Protein AF-A0A2B7WW09-F1 (afdb_monomer_lite)

Organism: Polytolypa hystricis (strain UAMH7299) (NCBI:txid1447883)

pLDDT: mean 91.83, std 7.61, range [41.41, 98.0]

Secondary structure (DSSP, 8-state):
-PPPGGG-EEEEETTEEEETTEEEEEESS--TTSSEEETTTTEEEEEEEPPSSPPP-EEPPTT-SS-EEEEE-TTSEEEEEESEEEEEEE--TTPPPHHHHHHHHHHT--SSPPPPEEEEEEETTEEEEEEPPPSS--HHHHGGG----

Foldseek 3Di:
DDDKPLQQWWDQDLQWTHGPQKIKGKAQAADPQALDAQPPRRIGIHIDGADVVGGDTHTDDPPNVQWDFPDDPTRAWTWIHRSWIKIKGFDDPPDDDPVVVLVVVVVVVDPDDGWDWSDWDDDPRMIITTTRDDDDDDCVVCVVVDDPD

Radius of gyration: 16.55 Å; chains: 1; bounding box: 35×35×51 Å

Sequence (149 aa):
MADSLRKSFKQVDLNTWLIGDLILRHSNCHSDAATWNDDRDNSSYTLTDAPTPRPPATPLRPNDPHIALVYDASDSSAVWAIGAFCKLKLVVNGTTPEATTLKFVRNKQPNFKTPEILHQIEGDGRSYLFLRRVPGRTLMDAWPSLNEN

Structure (mmCIF, N/CA/C/O backbone):
data_AF-A0A2B7WW09-F1
#
_entry.id   AF-A0A2B7WW09-F1
#
loop_
_atom_site.group_PDB
_atom_site.id
_atom_site.type_symbol
_atom_site.label_atom_id
_atom_site.label_alt_id
_atom_site.label_comp_id
_atom_site.label_asym_id
_atom_site.label_entity_id
_atom_site.label_seq_id
_atom_site.pdbx_PDB_ins_code
_atom_site.Cartn_x
_atom_site.Cartn_y
_atom_site.Cartn_z
_atom_site.occupancy
_atom_site.B_iso_or_equiv
_atom_site.auth_seq_id
_atom_site.auth_comp_id
_atom_site.auth_asym_id
_atom_site.auth_atom_id
_atom_site.pdbx_PDB_model_num
ATOM 1 N N . MET A 1 1 ? -11.566 4.373 -20.366 1.00 41.41 1 MET A N 1
ATOM 2 C CA . MET A 1 1 ? -12.093 3.477 -19.315 1.00 41.41 1 MET A CA 1
ATOM 3 C C . MET A 1 1 ? -10.985 3.348 -18.285 1.00 41.41 1 MET A C 1
ATOM 5 O O . MET A 1 1 ? -9.892 2.966 -18.676 1.00 41.41 1 MET A O 1
ATOM 9 N N . ALA A 1 2 ? -11.187 3.810 -17.051 1.00 56.28 2 ALA A N 1
ATOM 10 C CA . ALA A 1 2 ? -10.123 3.777 -16.049 1.00 56.28 2 ALA A CA 1
ATOM 11 C C . ALA A 1 2 ? -9.828 2.315 -15.659 1.00 56.28 2 ALA A C 1
ATOM 13 O O . ALA A 1 2 ? -10.765 1.539 -15.476 1.00 56.28 2 ALA A O 1
ATOM 14 N N . ASP A 1 3 ? -8.553 1.928 -15.557 1.00 64.62 3 ASP A N 1
ATOM 15 C CA . ASP A 1 3 ? -8.164 0.561 -15.175 1.00 64.62 3 ASP A CA 1
ATOM 16 C C . ASP A 1 3 ? -8.760 0.206 -13.805 1.00 64.62 3 ASP A C 1
ATOM 18 O O . ASP A 1 3 ? -8.598 0.977 -12.868 1.00 64.62 3 ASP A O 1
ATOM 22 N N . SER A 1 4 ? -9.431 -0.939 -13.648 1.00 77.00 4 SER A N 1
ATOM 23 C CA . SER A 1 4 ? -9.989 -1.365 -12.345 1.00 77.00 4 SER A CA 1
ATOM 24 C C . SER A 1 4 ? -8.948 -1.258 -11.214 1.00 77.00 4 SER A C 1
ATOM 26 O O . SER A 1 4 ? -7.766 -1.523 -11.444 1.00 77.00 4 SER A O 1
ATOM 28 N N . LEU A 1 5 ? -9.365 -0.896 -9.991 1.00 79.19 5 LEU A N 1
ATOM 29 C CA . LEU A 1 5 ? -8.450 -0.700 -8.853 1.00 79.19 5 LEU A CA 1
ATOM 30 C C . LEU A 1 5 ? -7.604 -1.950 -8.553 1.00 79.19 5 LEU A C 1
ATOM 32 O O . LEU A 1 5 ? -6.436 -1.825 -8.174 1.00 79.19 5 LEU A O 1
ATOM 36 N N . ARG A 1 6 ? -8.136 -3.145 -8.836 1.00 81.69 6 ARG A N 1
ATOM 37 C CA . ARG A 1 6 ? -7.421 -4.432 -8.749 1.00 81.69 6 ARG A CA 1
ATOM 38 C C . ARG A 1 6 ? -6.262 -4.594 -9.743 1.00 81.69 6 ARG A C 1
ATOM 40 O O . ARG A 1 6 ? -5.454 -5.500 -9.603 1.00 81.69 6 ARG A O 1
ATOM 47 N N . LYS A 1 7 ? -6.190 -3.756 -10.779 1.00 83.62 7 LYS A N 1
ATOM 48 C CA . LYS A 1 7 ? -5.133 -3.756 -11.808 1.00 83.62 7 LYS A CA 1
ATOM 49 C C . LYS A 1 7 ? -4.194 -2.551 -11.673 1.00 83.62 7 LYS A C 1
ATOM 51 O O . LYS A 1 7 ? -3.492 -2.213 -12.623 1.00 83.62 7 LYS A O 1
ATOM 56 N N . SER A 1 8 ? -4.214 -1.875 -10.521 1.00 86.50 8 SER A N 1
ATOM 57 C CA . SER A 1 8 ? -3.448 -0.637 -10.318 1.00 86.50 8 SER A CA 1
ATOM 58 C C . SER A 1 8 ? -1.947 -0.871 -10.197 1.00 86.50 8 SER A C 1
ATOM 60 O O . SER A 1 8 ? -1.178 0.018 -10.543 1.00 86.50 8 SER A O 1
ATOM 62 N N . PHE A 1 9 ? -1.539 -2.052 -9.730 1.00 92.12 9 PHE A N 1
ATOM 63 C CA . PHE A 1 9 ? -0.143 -2.471 -9.729 1.00 92.12 9 PHE A CA 1
ATOM 64 C C . PHE A 1 9 ? 0.202 -3.100 -11.077 1.00 92.12 9 PHE A C 1
ATOM 66 O O . PHE A 1 9 ? -0.480 -4.017 -11.545 1.00 92.12 9 PHE A O 1
ATOM 73 N N . LYS A 1 10 ? 1.271 -2.607 -11.698 1.00 94.06 10 LYS A N 1
ATOM 74 C CA . LYS A 1 10 ? 1.824 -3.137 -12.948 1.00 94.06 10 LYS A CA 1
ATOM 75 C C . LYS A 1 10 ? 3.301 -3.459 -12.745 1.00 94.06 10 LYS A C 1
ATOM 77 O O . LYS A 1 10 ? 4.013 -2.697 -12.102 1.00 94.06 10 LYS A O 1
ATOM 82 N N . GLN A 1 11 ? 3.765 -4.580 -13.281 1.00 95.69 11 GLN A N 1
ATOM 83 C CA . GLN A 1 11 ? 5.154 -5.018 -13.174 1.00 95.69 11 GLN A CA 1
ATOM 84 C C . GLN A 1 11 ? 6.036 -4.257 -14.165 1.00 95.69 11 GLN A C 1
ATOM 86 O O . GLN A 1 11 ? 5.745 -4.275 -15.362 1.00 95.69 11 GLN A O 1
ATOM 91 N N . VAL A 1 12 ? 7.131 -3.663 -13.694 1.00 96.69 12 VAL A N 1
ATOM 92 C CA . VAL A 1 12 ? 8.194 -3.108 -14.550 1.00 96.69 12 VAL A CA 1
ATOM 93 C C . VAL A 1 12 ? 9.327 -4.129 -14.696 1.00 96.69 12 VAL A C 1
ATOM 95 O O . VAL A 1 12 ? 9.659 -4.536 -15.806 1.00 96.69 12 VAL A O 1
ATOM 98 N N . ASP A 1 13 ? 9.858 -4.613 -13.573 1.00 94.69 13 ASP A N 1
ATOM 99 C CA . ASP A 1 13 ? 10.849 -5.695 -13.480 1.00 94.69 13 ASP A CA 1
ATOM 100 C C . ASP A 1 13 ? 10.624 -6.495 -12.188 1.00 94.69 13 ASP A C 1
ATOM 102 O O . ASP A 1 13 ? 9.678 -6.204 -11.472 1.00 94.69 13 ASP A O 1
ATOM 106 N N . LEU A 1 14 ? 11.460 -7.491 -11.871 1.00 93.75 14 LEU A N 1
ATOM 107 C CA . LEU A 1 14 ? 11.271 -8.390 -10.717 1.00 93.75 14 LEU A CA 1
ATOM 108 C C . LEU A 1 14 ? 11.102 -7.699 -9.354 1.00 93.75 14 LEU A C 1
ATOM 110 O O . LEU A 1 14 ? 10.466 -8.283 -8.485 1.00 93.75 14 LEU A O 1
ATOM 114 N N . ASN A 1 15 ? 11.659 -6.504 -9.167 1.00 95.56 15 ASN A N 1
ATOM 115 C CA . ASN A 1 15 ? 11.635 -5.773 -7.899 1.00 95.56 15 ASN A CA 1
ATOM 116 C C . ASN A 1 15 ? 11.064 -4.358 -8.053 1.00 95.56 15 ASN A C 1
ATOM 118 O O . ASN A 1 15 ? 11.206 -3.537 -7.147 1.00 95.56 15 ASN A O 1
ATOM 122 N N . THR A 1 16 ? 10.451 -4.053 -9.197 1.00 96.88 16 THR A N 1
ATOM 123 C CA . THR A 1 16 ? 9.937 -2.721 -9.505 1.00 96.88 16 THR A CA 1
ATOM 124 C C . THR A 1 16 ? 8.521 -2.804 -10.051 1.00 96.88 16 THR A C 1
ATOM 126 O O . THR A 1 16 ? 8.245 -3.512 -11.026 1.00 96.88 16 THR A O 1
ATOM 129 N N . TRP A 1 17 ? 7.629 -2.003 -9.474 1.00 97.06 17 TRP A N 1
ATOM 130 C CA . TRP A 1 17 ? 6.230 -1.915 -9.873 1.00 97.06 17 TRP A CA 1
ATOM 131 C C . TRP A 1 17 ? 5.815 -0.463 -10.093 1.00 97.06 17 TRP A C 1
ATOM 133 O O . TRP A 1 17 ? 6.283 0.452 -9.419 1.00 97.06 17 TRP A O 1
ATOM 143 N N . LEU A 1 18 ? 4.908 -0.267 -11.041 1.00 95.50 18 LEU A N 1
ATOM 144 C CA . LEU A 1 18 ? 4.249 0.999 -11.329 1.00 95.50 18 LEU A CA 1
ATOM 145 C C . LEU A 1 18 ? 2.870 1.012 -10.656 1.00 95.50 18 LEU A C 1
ATOM 147 O O . LEU A 1 18 ? 2.097 0.063 -10.817 1.00 95.50 18 LEU A O 1
ATOM 151 N N . ILE A 1 19 ? 2.565 2.088 -9.930 1.00 93.25 19 ILE A N 1
ATOM 152 C CA . ILE A 1 19 ? 1.320 2.287 -9.179 1.00 93.25 19 ILE A CA 1
ATOM 153 C C . ILE A 1 19 ? 0.799 3.695 -9.476 1.00 93.25 19 ILE A C 1
ATOM 155 O O . ILE A 1 19 ? 1.250 4.670 -8.879 1.00 93.25 19 ILE A O 1
ATOM 159 N N . GLY A 1 20 ? -0.138 3.820 -10.417 1.00 88.94 20 GLY A N 1
ATOM 160 C CA . GLY A 1 20 ? -0.537 5.139 -10.923 1.00 88.94 20 GLY A CA 1
ATOM 161 C C . GLY A 1 20 ? 0.669 5.873 -11.519 1.00 88.94 20 GLY A C 1
ATOM 162 O O . GLY A 1 20 ? 1.279 5.373 -12.466 1.00 88.94 20 GLY A O 1
ATOM 163 N N . ASP A 1 21 ? 1.031 7.009 -10.922 1.00 91.25 21 ASP A N 1
ATOM 164 C CA . ASP A 1 21 ? 2.201 7.815 -11.296 1.00 91.25 21 ASP A CA 1
ATOM 165 C C . ASP A 1 21 ? 3.396 7.627 -10.352 1.00 91.25 21 ASP A C 1
ATOM 167 O O . ASP A 1 21 ? 4.316 8.439 -10.333 1.00 91.25 21 ASP A O 1
ATOM 171 N N . LEU A 1 22 ? 3.407 6.537 -9.582 1.00 95.06 22 LEU A N 1
ATOM 172 C CA . LEU A 1 22 ? 4.489 6.187 -8.669 1.00 95.06 22 LEU A CA 1
ATOM 173 C C . LEU A 1 22 ? 5.234 4.934 -9.129 1.00 95.06 22 LEU A C 1
ATOM 175 O O . LEU A 1 22 ? 4.652 4.008 -9.695 1.00 95.06 22 LEU A O 1
ATOM 179 N N . ILE A 1 23 ? 6.520 4.880 -8.804 1.00 97.19 23 ILE A N 1
ATOM 180 C CA . ILE A 1 23 ? 7.375 3.701 -8.892 1.00 97.19 23 ILE A CA 1
ATOM 181 C C . ILE A 1 23 ? 7.670 3.207 -7.481 1.00 97.19 23 ILE A C 1
ATOM 183 O O . ILE A 1 23 ? 8.203 3.942 -6.652 1.00 97.19 23 ILE A O 1
ATOM 187 N N . LEU A 1 24 ? 7.343 1.943 -7.234 1.00 97.56 24 LEU A N 1
ATOM 188 C CA . LEU A 1 24 ? 7.718 1.205 -6.038 1.00 97.56 24 LEU A CA 1
ATOM 189 C C . LEU A 1 24 ? 8.894 0.293 -6.375 1.00 97.56 24 LEU A C 1
ATOM 191 O O . LEU A 1 24 ? 8.790 -0.522 -7.291 1.00 97.56 24 LEU A O 1
ATOM 195 N N . ARG A 1 25 ? 9.987 0.407 -5.623 1.00 97.69 25 ARG A N 1
ATOM 196 C CA . ARG A 1 25 ? 11.156 -0.473 -5.719 1.00 97.69 25 ARG A CA 1
ATOM 197 C C . ARG A 1 25 ? 11.341 -1.243 -4.428 1.00 97.69 25 ARG A C 1
ATOM 199 O O . ARG A 1 25 ? 11.292 -0.640 -3.363 1.00 97.69 25 ARG A O 1
ATOM 206 N N . HIS A 1 26 ? 11.598 -2.534 -4.548 1.00 97.50 26 HIS A N 1
ATOM 207 C CA . HIS A 1 26 ? 11.944 -3.428 -3.454 1.00 97.50 26 HIS A CA 1
ATOM 208 C C . HIS A 1 26 ? 13.448 -3.729 -3.455 1.00 97.50 26 HIS A C 1
ATOM 210 O O . HIS A 1 26 ? 14.073 -3.852 -4.511 1.00 97.50 26 HIS A O 1
ATOM 216 N N . SER A 1 27 ? 14.025 -3.870 -2.267 1.00 97.12 27 SER A N 1
ATOM 217 C CA . SER A 1 27 ? 15.388 -4.350 -2.056 1.00 97.12 27 SER A CA 1
ATOM 218 C C . SER A 1 27 ? 15.420 -5.346 -0.902 1.00 97.12 27 SER A C 1
ATOM 220 O O . SER A 1 27 ? 14.815 -5.110 0.137 1.00 97.12 27 SER A O 1
ATOM 222 N N . ASN A 1 28 ? 16.206 -6.416 -1.036 1.00 95.50 28 ASN A N 1
ATOM 223 C CA . ASN A 1 28 ? 16.358 -7.475 -0.024 1.00 95.50 28 ASN A CA 1
ATOM 224 C C . ASN A 1 28 ? 17.198 -7.057 1.200 1.00 95.50 28 ASN A C 1
ATOM 226 O O . ASN A 1 28 ? 17.706 -7.908 1.928 1.00 95.50 28 ASN A O 1
ATOM 230 N N . CYS A 1 29 ? 17.433 -5.763 1.388 1.00 95.19 29 CYS A N 1
ATOM 231 C CA . CYS A 1 29 ? 18.194 -5.241 2.507 1.00 95.19 29 CYS A CA 1
ATOM 232 C C . CYS A 1 29 ? 17.561 -3.968 3.046 1.00 95.19 29 CYS A C 1
ATOM 234 O O . CYS A 1 29 ? 16.979 -3.178 2.296 1.00 95.19 29 CYS A O 1
ATOM 236 N N . HIS A 1 30 ? 17.744 -3.766 4.346 1.00 96.31 30 HIS A N 1
ATOM 237 C CA . HIS A 1 30 ? 17.377 -2.545 5.036 1.00 96.31 30 HIS A CA 1
ATOM 238 C C . HIS A 1 30 ? 18.089 -1.354 4.402 1.00 96.31 30 HIS A C 1
ATOM 240 O O . HIS A 1 30 ? 19.271 -1.425 4.048 1.00 96.31 30 HIS A O 1
ATOM 246 N N . SER A 1 31 ? 17.372 -0.244 4.290 1.00 96.50 31 SER A N 1
ATOM 247 C CA . SER A 1 31 ? 17.926 1.012 3.816 1.00 96.50 31 SER A CA 1
ATOM 248 C C . SER A 1 31 ? 17.339 2.180 4.594 1.00 96.50 31 SER A C 1
ATOM 250 O O . SER A 1 31 ? 16.124 2.360 4.661 1.00 96.50 31 SER A O 1
ATOM 252 N N . ASP A 1 32 ? 18.214 3.032 5.122 1.00 94.81 32 ASP A N 1
ATOM 253 C CA . ASP A 1 32 ? 17.805 4.275 5.787 1.00 94.81 32 ASP A CA 1
ATOM 254 C C . ASP A 1 32 ? 17.251 5.311 4.795 1.00 94.81 32 ASP A C 1
ATOM 256 O O . ASP A 1 32 ? 16.567 6.250 5.189 1.00 94.81 32 ASP A O 1
ATOM 260 N N . ALA A 1 33 ? 17.529 5.132 3.500 1.00 94.94 33 ALA A N 1
ATOM 261 C CA . ALA A 1 33 ? 17.007 5.971 2.426 1.00 94.94 33 ALA A CA 1
ATOM 262 C C . ALA A 1 33 ? 15.664 5.467 1.864 1.00 94.94 33 ALA A C 1
ATOM 264 O O . ALA A 1 33 ? 15.093 6.110 0.980 1.00 94.94 33 ALA A O 1
ATOM 265 N N . ALA A 1 34 ? 15.169 4.316 2.328 1.00 96.81 34 ALA A N 1
ATOM 266 C CA . ALA A 1 34 ? 13.892 3.779 1.883 1.00 96.81 34 ALA A CA 1
ATOM 267 C C . ALA A 1 34 ? 12.709 4.567 2.454 1.00 96.81 34 ALA A C 1
ATOM 269 O O . ALA A 1 34 ? 12.788 5.190 3.512 1.00 96.81 34 ALA A O 1
ATOM 270 N N . THR A 1 35 ? 11.573 4.504 1.761 1.00 96.44 35 THR A N 1
ATOM 271 C CA . THR A 1 35 ? 10.321 5.089 2.258 1.00 96.44 35 THR A CA 1
ATOM 272 C C . THR A 1 35 ? 9.796 4.296 3.455 1.00 96.44 35 THR A C 1
ATOM 274 O O . THR A 1 35 ? 9.254 4.879 4.392 1.00 96.44 35 THR A O 1
ATOM 277 N N . TRP A 1 36 ? 9.970 2.972 3.446 1.00 97.00 36 TRP A N 1
ATOM 278 C CA . TRP A 1 36 ? 9.822 2.126 4.628 1.00 97.00 36 TRP A CA 1
ATOM 279 C C . TRP A 1 36 ? 10.684 0.867 4.530 1.00 97.00 36 TRP A C 1
ATOM 281 O O . TRP A 1 36 ? 11.062 0.433 3.443 1.00 97.00 36 TRP A O 1
ATOM 291 N N . ASN A 1 37 ? 10.951 0.269 5.688 1.00 95.81 37 ASN A N 1
ATOM 292 C CA . ASN A 1 37 ? 11.561 -1.050 5.818 1.00 95.81 37 ASN A CA 1
ATOM 293 C C . ASN A 1 37 ? 10.494 -2.039 6.311 1.00 95.81 37 ASN A C 1
ATOM 295 O O . ASN A 1 37 ? 9.606 -1.651 7.079 1.00 95.81 37 ASN A O 1
ATOM 299 N N . ASP A 1 38 ? 10.536 -3.282 5.834 1.00 92.38 38 ASP A N 1
ATOM 300 C CA . ASP A 1 38 ? 9.688 -4.358 6.344 1.00 92.38 38 ASP A CA 1
ATOM 301 C C . ASP A 1 38 ? 10.415 -5.084 7.478 1.00 92.38 38 ASP A C 1
ATOM 303 O O . ASP A 1 38 ? 11.397 -5.800 7.279 1.00 92.38 38 ASP A O 1
ATOM 307 N N . ASP A 1 39 ? 9.898 -4.911 8.693 1.00 86.06 39 ASP A N 1
ATOM 308 C CA . ASP A 1 39 ? 10.461 -5.498 9.909 1.00 86.06 39 ASP A CA 1
ATOM 309 C C . ASP A 1 39 ? 10.428 -7.045 9.905 1.00 86.06 39 ASP A C 1
ATOM 311 O O . ASP A 1 39 ? 11.037 -7.675 10.770 1.00 86.06 39 ASP A O 1
ATOM 315 N N . ARG A 1 40 ? 9.689 -7.686 8.985 1.00 86.62 40 ARG A N 1
ATOM 316 C CA . ARG A 1 40 ? 9.551 -9.154 8.928 1.00 86.62 40 ARG A CA 1
ATOM 317 C C . ARG A 1 40 ? 10.735 -9.852 8.281 1.00 86.62 40 ARG A C 1
ATOM 319 O O . ARG A 1 40 ? 11.110 -10.931 8.733 1.00 86.62 40 ARG A O 1
ATOM 326 N N . ASP A 1 41 ? 11.265 -9.277 7.212 1.00 88.94 41 ASP A N 1
ATOM 327 C CA . ASP A 1 41 ? 12.322 -9.871 6.390 1.00 88.94 41 ASP A CA 1
ATOM 328 C C . ASP A 1 41 ? 13.525 -8.937 6.198 1.00 88.94 41 ASP A C 1
ATOM 330 O O . ASP A 1 41 ? 14.481 -9.301 5.514 1.00 88.94 41 ASP A O 1
ATOM 334 N N . ASN A 1 42 ? 13.509 -7.766 6.848 1.00 91.31 42 ASN A N 1
ATOM 335 C CA . ASN A 1 42 ? 14.551 -6.747 6.765 1.00 91.31 42 ASN A CA 1
ATOM 336 C C . ASN A 1 42 ? 14.772 -6.244 5.326 1.00 91.31 42 ASN A C 1
ATOM 338 O O . ASN A 1 42 ? 15.867 -5.792 4.984 1.00 91.31 42 ASN A O 1
ATOM 342 N N . SER A 1 43 ? 13.746 -6.351 4.476 1.00 95.69 43 SER A N 1
ATOM 343 C CA . SER A 1 43 ? 13.706 -5.741 3.152 1.00 95.69 43 SER A CA 1
ATOM 344 C C . SER A 1 43 ? 13.331 -4.263 3.238 1.00 95.69 43 SER A C 1
ATOM 346 O O . SER A 1 43 ? 12.875 -3.757 4.268 1.00 95.69 43 SER A O 1
ATOM 348 N N . SER A 1 44 ? 13.524 -3.544 2.138 1.00 97.31 44 SER A N 1
ATOM 349 C CA . SER A 1 44 ? 13.189 -2.131 2.046 1.00 97.31 44 SER A CA 1
ATOM 350 C C . SER A 1 44 ? 12.419 -1.798 0.781 1.00 97.31 44 SER A C 1
ATOM 352 O O . SER A 1 44 ? 12.548 -2.454 -0.255 1.00 97.31 44 SER A O 1
ATOM 354 N N . TYR A 1 45 ? 11.593 -0.761 0.892 1.00 97.94 45 TYR A N 1
ATOM 355 C CA . TYR A 1 45 ? 10.719 -0.291 -0.166 1.00 97.94 45 TYR A CA 1
ATOM 356 C C . TYR A 1 45 ? 10.884 1.214 -0.353 1.00 97.94 45 TYR A C 1
ATOM 358 O O . TYR A 1 45 ? 10.700 2.007 0.576 1.00 97.94 45 TYR A O 1
ATOM 366 N N . THR A 1 46 ? 11.185 1.615 -1.582 1.00 98.00 46 THR A N 1
ATOM 367 C CA . THR A 1 46 ? 11.354 3.018 -1.962 1.00 98.00 46 THR A CA 1
ATOM 368 C C . THR A 1 46 ? 10.277 3.409 -2.954 1.00 98.00 46 THR A C 1
ATOM 370 O O . THR A 1 46 ? 10.104 2.761 -3.987 1.00 98.00 46 THR A O 1
ATOM 373 N N . LEU A 1 47 ? 9.572 4.489 -2.637 1.00 97.31 47 LEU A N 1
ATOM 374 C CA . LEU A 1 47 ? 8.521 5.068 -3.451 1.00 97.31 47 LEU A CA 1
ATOM 375 C C . LEU A 1 47 ? 9.016 6.383 -4.059 1.00 97.31 47 LEU A C 1
ATOM 377 O O . LEU A 1 47 ? 9.458 7.276 -3.337 1.00 97.31 47 LEU A O 1
ATOM 381 N N . THR A 1 48 ? 8.941 6.503 -5.381 1.00 96.69 48 THR A N 1
ATOM 382 C CA . THR A 1 48 ? 9.300 7.726 -6.114 1.00 96.69 48 THR A CA 1
ATOM 383 C C . THR A 1 48 ? 8.252 8.045 -7.166 1.00 96.69 48 THR A C 1
ATOM 385 O O . THR A 1 48 ? 7.501 7.161 -7.575 1.00 96.69 48 THR A O 1
ATOM 388 N N . ASP A 1 49 ? 8.251 9.270 -7.681 1.00 95.50 49 ASP A N 1
ATOM 389 C CA . ASP A 1 49 ? 7.477 9.593 -8.878 1.00 95.50 49 ASP A CA 1
ATOM 390 C C . ASP A 1 49 ? 7.963 8.767 -10.077 1.00 95.50 49 ASP A C 1
ATOM 392 O O . ASP A 1 49 ? 9.151 8.439 -10.211 1.00 95.50 49 ASP A O 1
ATOM 396 N N . ALA A 1 50 ? 7.031 8.400 -10.952 1.00 94.62 50 ALA A N 1
ATOM 397 C CA . ALA A 1 50 ? 7.343 7.719 -12.193 1.00 94.62 50 ALA A CA 1
ATOM 398 C C . ALA A 1 50 ? 8.026 8.684 -13.177 1.00 94.62 50 ALA A C 1
ATOM 400 O O . ALA A 1 50 ? 7.606 9.835 -13.320 1.00 94.62 50 ALA A O 1
ATOM 401 N 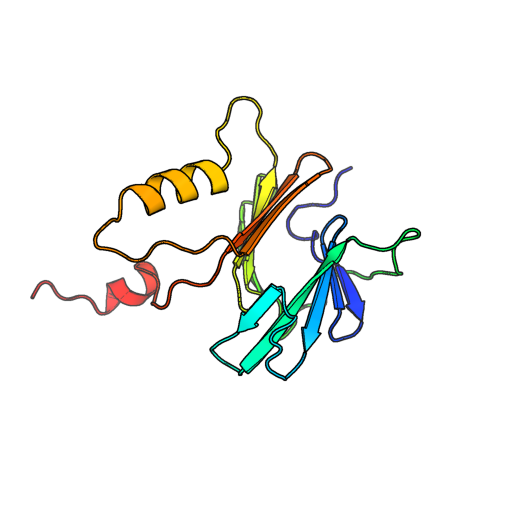N . PRO A 1 51 ? 9.067 8.233 -13.900 1.00 94.81 51 PRO A N 1
ATOM 402 C CA . PRO A 1 51 ? 9.704 9.066 -14.908 1.00 94.81 51 PRO A CA 1
ATOM 403 C C . PRO A 1 51 ? 8.748 9.341 -16.077 1.00 94.81 51 PRO A C 1
ATOM 405 O O . PRO A 1 51 ? 7.813 8.580 -16.338 1.00 94.81 51 PRO A O 1
ATOM 408 N N . THR A 1 52 ? 9.020 10.419 -16.814 1.00 92.19 52 THR A N 1
ATOM 409 C CA . THR A 1 52 ? 8.349 10.734 -18.082 1.00 92.19 52 THR A CA 1
ATOM 410 C C . THR A 1 52 ? 9.361 10.580 -19.226 1.00 92.19 52 THR A C 1
ATOM 412 O O . THR A 1 52 ? 10.345 11.319 -19.239 1.00 92.19 52 THR A O 1
ATOM 415 N N . PRO A 1 53 ? 9.160 9.655 -20.187 1.00 93.31 53 PRO A N 1
ATOM 416 C CA . PRO A 1 53 ? 8.016 8.750 -20.331 1.00 93.31 53 PRO A CA 1
ATOM 417 C C . PRO A 1 53 ? 8.003 7.618 -19.290 1.00 93.31 53 PRO A C 1
ATOM 419 O O . PRO A 1 53 ? 9.051 7.195 -18.800 1.00 93.31 53 PRO A 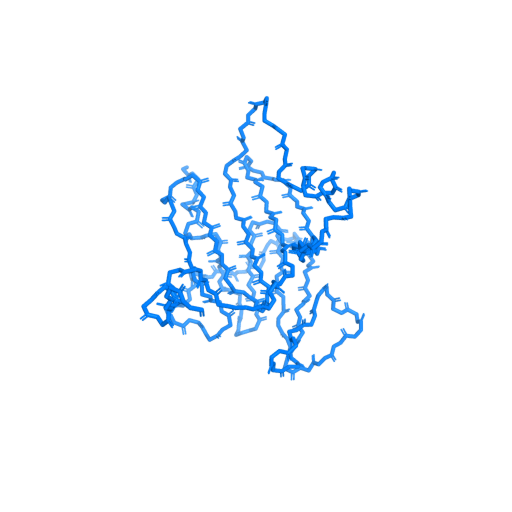O 1
ATOM 422 N N . ARG A 1 54 ? 6.800 7.107 -18.989 1.00 92.88 54 ARG A N 1
ATOM 423 C CA . ARG A 1 54 ? 6.615 5.985 -18.054 1.00 92.88 54 ARG A CA 1
ATOM 424 C C . ARG A 1 54 ? 7.333 4.730 -18.567 1.00 92.88 54 ARG A C 1
ATOM 426 O O . ARG A 1 54 ? 7.319 4.486 -19.778 1.00 92.88 54 ARG A O 1
ATOM 433 N N . PRO A 1 55 ? 7.930 3.919 -17.675 1.00 94.81 55 PRO A N 1
ATOM 434 C CA . PRO A 1 55 ? 8.603 2.701 -18.093 1.00 94.81 55 PRO A CA 1
ATOM 435 C C . PRO A 1 55 ? 7.590 1.695 -18.662 1.00 94.81 55 PRO A C 1
ATOM 437 O O . PRO A 1 55 ? 6.422 1.700 -18.253 1.00 94.81 55 PRO A O 1
ATOM 440 N N . PRO A 1 56 ? 8.015 0.808 -19.578 1.00 94.62 56 PRO A N 1
ATOM 441 C CA . PRO A 1 56 ? 7.189 -0.308 -20.013 1.00 94.62 56 PRO A CA 1
ATOM 442 C C . PRO A 1 56 ? 6.742 -1.126 -18.801 1.00 94.62 56 PRO A C 1
ATOM 444 O O . PRO A 1 56 ? 7.567 -1.525 -17.981 1.00 94.62 56 PRO A O 1
ATOM 447 N N . ALA A 1 57 ? 5.439 -1.365 -18.689 1.00 94.88 57 ALA A N 1
ATOM 448 C CA . ALA A 1 57 ? 4.874 -2.128 -17.590 1.00 94.88 57 ALA A CA 1
ATOM 449 C C . ALA A 1 57 ? 3.889 -3.173 -18.114 1.00 94.88 57 ALA A C 1
ATOM 451 O O . ALA A 1 57 ? 3.120 -2.928 -19.045 1.00 94.88 57 ALA A O 1
ATOM 452 N N . THR A 1 58 ? 3.910 -4.343 -17.492 1.00 94.50 58 THR A N 1
ATOM 453 C CA . THR A 1 58 ? 3.023 -5.471 -17.787 1.00 94.50 58 THR A CA 1
ATOM 454 C C . THR A 1 58 ? 2.064 -5.695 -16.618 1.00 94.50 58 THR A C 1
ATOM 456 O O . THR A 1 58 ? 2.289 -5.163 -15.530 1.00 94.50 58 THR A O 1
ATOM 459 N N . PRO A 1 59 ? 0.952 -6.426 -16.797 1.00 93.25 59 PRO A N 1
ATOM 460 C CA . PRO A 1 59 ? 0.092 -6.786 -15.673 1.00 93.25 59 PRO A CA 1
ATOM 461 C C . PRO A 1 59 ? 0.883 -7.470 -14.549 1.00 93.25 59 PRO A C 1
ATOM 463 O O . PRO A 1 59 ? 1.804 -8.239 -14.828 1.00 93.25 59 PRO A O 1
ATOM 466 N N . LEU A 1 60 ? 0.519 -7.194 -13.291 1.00 92.06 60 LEU A N 1
ATOM 467 C CA . LEU A 1 60 ? 1.117 -7.860 -12.133 1.00 92.06 60 LEU A CA 1
ATOM 468 C C . LEU A 1 60 ? 1.020 -9.383 -12.293 1.00 92.06 60 LEU A C 1
ATOM 470 O O . LEU A 1 60 ? -0.020 -9.912 -12.703 1.00 92.06 60 LEU A O 1
ATOM 474 N N . ARG A 1 61 ? 2.110 -10.085 -11.980 1.00 87.19 61 ARG A N 1
ATOM 475 C CA . ARG A 1 61 ? 2.144 -11.544 -12.067 1.00 87.19 61 ARG A CA 1
ATOM 476 C C . ARG A 1 61 ? 1.193 -12.153 -11.032 1.00 87.19 61 ARG A C 1
ATOM 478 O O . ARG A 1 61 ? 1.142 -11.672 -9.900 1.00 87.19 61 ARG A O 1
ATOM 485 N N . PRO A 1 62 ? 0.460 -13.225 -11.375 1.00 82.19 62 PRO A N 1
ATOM 486 C CA . PRO A 1 62 ? -0.235 -14.013 -10.367 1.00 82.19 62 PRO A CA 1
ATOM 487 C C . PRO A 1 62 ? 0.768 -14.521 -9.321 1.00 82.19 62 PRO A C 1
ATOM 489 O O . PRO A 1 62 ? 1.818 -15.039 -9.698 1.00 82.19 62 PRO A O 1
ATOM 492 N N . ASN A 1 63 ? 0.432 -14.401 -8.034 1.00 85.75 63 ASN A N 1
ATOM 493 C CA . ASN A 1 63 ? 1.256 -14.850 -6.901 1.00 85.75 63 ASN A CA 1
ATOM 494 C C . ASN A 1 63 ? 2.636 -14.170 -6.795 1.00 85.75 63 ASN A C 1
ATOM 496 O O . ASN A 1 63 ? 3.638 -14.839 -6.544 1.00 85.75 63 ASN A O 1
ATOM 500 N N . ASP A 1 64 ? 2.696 -12.850 -6.986 1.00 91.00 64 ASP A N 1
ATOM 501 C CA . ASP A 1 64 ? 3.894 -12.072 -6.652 1.00 91.00 64 ASP A CA 1
ATOM 502 C C . ASP A 1 64 ? 4.258 -12.266 -5.157 1.00 91.00 64 ASP A C 1
ATOM 504 O O . ASP A 1 64 ? 3.374 -12.169 -4.300 1.00 91.00 64 ASP A O 1
ATOM 508 N N . PRO A 1 65 ? 5.523 -12.584 -4.819 1.00 91.25 65 PRO A N 1
ATOM 509 C CA . PRO A 1 65 ? 5.919 -12.869 -3.439 1.00 91.25 65 PRO A CA 1
ATOM 510 C C . PRO A 1 65 ? 5.923 -11.628 -2.534 1.00 91.25 65 PRO A C 1
ATOM 512 O O . PRO A 1 65 ? 5.842 -11.773 -1.315 1.00 91.25 65 PRO A O 1
ATOM 515 N N . HIS A 1 66 ? 6.008 -10.427 -3.109 1.00 93.00 66 HIS A N 1
ATOM 516 C CA . HIS A 1 66 ? 6.086 -9.163 -2.377 1.00 93.00 66 HIS A CA 1
ATOM 517 C C . HIS A 1 66 ? 4.757 -8.408 -2.381 1.00 93.00 66 HIS A C 1
ATOM 519 O O . HIS A 1 66 ? 4.521 -7.578 -1.504 1.00 93.00 66 HIS A O 1
ATOM 525 N N . ILE A 1 67 ? 3.882 -8.689 -3.352 1.00 94.25 67 ILE A N 1
ATOM 526 C CA . ILE A 1 67 ? 2.632 -7.956 -3.557 1.00 94.25 67 ILE A CA 1
ATOM 527 C C . ILE A 1 67 ? 1.424 -8.885 -3.477 1.00 94.25 67 ILE A C 1
ATOM 529 O O . ILE A 1 67 ? 1.188 -9.711 -4.355 1.00 94.25 67 ILE A O 1
ATOM 533 N N . ALA A 1 68 ? 0.583 -8.673 -2.465 1.00 93.25 68 ALA A N 1
ATOM 534 C CA . ALA A 1 68 ? -0.655 -9.427 -2.288 1.00 93.25 68 ALA A CA 1
ATOM 535 C C . ALA A 1 68 ? -1.878 -8.508 -2.198 1.00 93.25 68 ALA A C 1
ATOM 537 O O . ALA A 1 68 ? -1.906 -7.573 -1.399 1.00 93.25 68 ALA A O 1
ATOM 538 N N . LEU A 1 69 ? -2.926 -8.796 -2.973 1.00 92.75 69 LEU A N 1
ATOM 539 C CA . LEU A 1 69 ? -4.235 -8.158 -2.816 1.00 92.75 69 LEU A CA 1
ATOM 540 C C . LEU A 1 69 ? -4.940 -8.776 -1.599 1.00 92.75 69 LEU A C 1
ATOM 542 O O . LEU A 1 69 ? -5.319 -9.943 -1.635 1.00 92.75 69 LEU A O 1
ATOM 546 N N . VAL A 1 70 ? -5.097 -8.010 -0.517 1.00 91.88 70 VAL A N 1
ATOM 547 C CA . VAL A 1 70 ? -5.671 -8.499 0.755 1.00 91.88 70 VAL A CA 1
ATOM 548 C C . VAL A 1 70 ? -7.128 -8.092 0.959 1.00 91.88 70 VAL A C 1
ATOM 550 O O . VAL A 1 70 ? -7.811 -8.645 1.817 1.00 91.88 70 VAL A O 1
ATOM 553 N N . TYR A 1 71 ? -7.610 -7.118 0.190 1.00 91.00 71 TYR A N 1
ATOM 554 C CA . TYR A 1 71 ? -9.011 -6.718 0.175 1.00 91.00 71 TYR A CA 1
ATOM 555 C C . TYR A 1 71 ? -9.371 -6.117 -1.181 1.00 91.00 71 TYR A C 1
ATOM 557 O O . TYR A 1 71 ? -8.637 -5.271 -1.695 1.00 91.00 71 TYR A O 1
ATOM 565 N N . ASP A 1 72 ? -10.516 -6.517 -1.723 1.00 89.94 72 ASP A N 1
ATOM 566 C CA . ASP A 1 72 ? -11.042 -6.033 -2.997 1.00 89.94 72 ASP A CA 1
ATOM 567 C C . ASP A 1 72 ? -12.539 -5.727 -2.856 1.00 89.94 72 ASP A C 1
ATOM 569 O O . ASP A 1 72 ? -13.348 -6.620 -2.605 1.00 89.94 72 ASP A O 1
ATOM 573 N N . ALA A 1 73 ? -12.901 -4.454 -3.009 1.00 86.56 73 ALA A N 1
ATOM 574 C CA . ALA A 1 73 ? -14.278 -3.981 -3.118 1.00 86.56 73 ALA A CA 1
ATOM 575 C C . ALA A 1 73 ? -14.576 -3.516 -4.556 1.00 86.56 73 ALA A C 1
ATOM 577 O O . ALA A 1 73 ? -15.168 -2.449 -4.774 1.00 86.56 73 ALA A O 1
ATOM 578 N N . SER A 1 74 ? -14.123 -4.325 -5.521 1.00 75.50 74 SER A N 1
ATOM 579 C CA . SER A 1 74 ? -14.229 -4.184 -6.973 1.00 75.50 74 SER A CA 1
ATOM 580 C C . SER A 1 74 ? -13.722 -2.833 -7.473 1.00 75.50 74 SER A C 1
ATOM 582 O O . SER A 1 74 ? -12.539 -2.657 -7.772 1.00 75.50 74 SER A O 1
ATOM 584 N N . ASP A 1 75 ? -14.621 -1.856 -7.550 1.00 78.38 75 ASP A N 1
ATOM 585 C CA . ASP A 1 75 ? -14.360 -0.582 -8.214 1.00 78.38 75 ASP A CA 1
ATOM 586 C C . ASP A 1 75 ? -14.237 0.584 -7.230 1.00 78.38 75 ASP A C 1
ATOM 588 O O . ASP A 1 75 ? -13.898 1.690 -7.636 1.00 78.38 75 ASP A O 1
ATOM 592 N N . SER A 1 76 ? -14.481 0.353 -5.936 1.00 84.12 76 SER A N 1
ATOM 593 C CA . SER A 1 76 ? -14.503 1.420 -4.924 1.00 84.12 76 SER A CA 1
ATOM 594 C C . SER A 1 76 ? -13.219 1.510 -4.098 1.00 84.12 76 SER A C 1
ATOM 596 O O . SER A 1 76 ? -12.742 2.609 -3.805 1.00 84.12 76 SER A O 1
ATOM 598 N N . SER A 1 77 ? -12.648 0.359 -3.729 1.00 90.44 77 SER A N 1
ATOM 599 C CA . SER A 1 77 ? -11.458 0.272 -2.890 1.00 90.44 77 SER A CA 1
ATOM 600 C C . SER A 1 77 ? -10.709 -1.032 -3.138 1.00 90.44 77 SER A C 1
ATOM 602 O O . SER A 1 77 ? -11.321 -2.085 -3.278 1.00 90.44 77 SER A O 1
ATOM 604 N N . ALA A 1 78 ? -9.383 -0.974 -3.084 1.00 93.81 78 ALA A N 1
ATOM 605 C CA . ALA A 1 78 ? -8.517 -2.147 -3.025 1.00 93.81 78 ALA A CA 1
ATOM 606 C C . ALA A 1 78 ? -7.434 -1.924 -1.964 1.00 93.81 78 ALA A C 1
ATOM 608 O O . ALA A 1 78 ? -6.986 -0.794 -1.765 1.00 93.81 78 ALA A O 1
ATOM 609 N N . VAL A 1 79 ? -7.017 -2.979 -1.269 1.00 94.69 79 VAL A N 1
ATOM 610 C CA . VAL A 1 79 ? -5.905 -2.920 -0.312 1.00 94.69 79 VAL A CA 1
ATOM 611 C C . VAL A 1 79 ? -4.877 -3.972 -0.672 1.00 94.69 79 VAL A C 1
ATOM 613 O O . VAL A 1 79 ? -5.194 -5.156 -0.764 1.00 94.69 79 VAL A O 1
ATOM 616 N N . TRP A 1 80 ? -3.638 -3.524 -0.827 1.00 95.12 80 TRP A N 1
ATOM 617 C CA . TRP A 1 80 ? -2.490 -4.360 -1.141 1.00 95.12 80 TRP A CA 1
ATOM 618 C C . TRP A 1 80 ? -1.542 -4.420 0.050 1.00 95.12 80 TRP A C 1
ATOM 620 O O . TRP A 1 80 ? -1.330 -3.412 0.725 1.00 95.12 80 TRP A O 1
ATOM 630 N N . ALA A 1 81 ? -0.968 -5.590 0.298 1.00 94.50 81 ALA A N 1
ATOM 631 C CA . ALA A 1 81 ? 0.161 -5.785 1.192 1.00 94.50 81 ALA A CA 1
ATOM 632 C C . ALA A 1 81 ? 1.463 -5.775 0.376 1.00 94.50 81 ALA A C 1
ATOM 634 O O . ALA A 1 81 ? 1.559 -6.505 -0.608 1.00 94.50 81 ALA A O 1
ATOM 635 N N . ILE A 1 82 ? 2.413 -4.935 0.794 1.00 95.44 82 ILE A N 1
ATOM 636 C CA . ILE A 1 82 ? 3.713 -4.646 0.156 1.00 95.44 82 ILE A CA 1
ATOM 637 C C . ILE A 1 82 ? 4.789 -4.359 1.223 1.00 95.44 82 ILE A C 1
ATOM 639 O O . ILE A 1 82 ? 5.368 -3.273 1.279 1.00 95.44 82 ILE A O 1
ATOM 643 N N . GLY A 1 83 ? 4.896 -5.243 2.219 1.00 92.94 83 GLY A N 1
ATOM 644 C CA . GLY A 1 83 ? 5.558 -4.988 3.514 1.00 92.94 83 GLY A CA 1
ATOM 645 C C . GLY A 1 83 ? 4.869 -3.924 4.394 1.00 92.94 83 GLY A C 1
ATOM 646 O O . GLY A 1 83 ? 4.837 -4.007 5.619 1.00 92.94 83 GLY A O 1
ATOM 647 N N . ALA A 1 84 ? 4.178 -2.978 3.764 1.00 95.50 84 ALA A N 1
ATOM 648 C CA . ALA A 1 84 ? 3.198 -2.055 4.318 1.00 95.50 84 ALA A CA 1
ATOM 649 C C . ALA A 1 84 ? 1.801 -2.345 3.731 1.00 95.50 84 ALA A C 1
ATOM 651 O O . ALA A 1 84 ? 1.623 -3.276 2.945 1.00 95.50 84 ALA A O 1
ATOM 652 N N . PHE A 1 85 ? 0.794 -1.548 4.089 1.00 96.31 85 PHE A N 1
ATOM 653 C CA . PHE A 1 85 ? -0.494 -1.558 3.395 1.00 96.31 85 PHE A CA 1
ATOM 654 C C . PHE A 1 85 ? -0.612 -0.370 2.448 1.00 96.31 85 PHE A C 1
ATOM 656 O O . PHE A 1 85 ? -0.491 0.771 2.882 1.00 96.31 85 PHE A O 1
ATOM 663 N N . CYS A 1 86 ? -0.924 -0.627 1.180 1.00 96.75 86 CYS A N 1
ATOM 664 C CA . CYS A 1 86 ? -1.341 0.390 0.222 1.00 96.75 86 CYS A CA 1
ATOM 665 C C . CYS A 1 86 ? -2.857 0.299 0.027 1.00 96.75 86 CYS A C 1
ATOM 667 O O . CYS A 1 86 ? -3.363 -0.680 -0.525 1.00 96.75 86 CYS A O 1
ATOM 669 N N . LYS A 1 87 ? -3.591 1.306 0.500 1.00 95.81 87 LYS A N 1
ATOM 670 C CA . LYS A 1 87 ? -5.031 1.442 0.271 1.00 95.81 87 LYS A CA 1
ATOM 671 C C . LYS A 1 87 ? -5.263 2.350 -0.927 1.00 95.81 87 LYS A C 1
ATOM 673 O O . LYS A 1 87 ? -4.835 3.501 -0.912 1.00 95.81 87 LYS A O 1
ATOM 678 N N . LEU A 1 88 ? -5.969 1.840 -1.926 1.00 94.12 88 LEU A N 1
ATOM 679 C CA . LEU A 1 88 ? -6.401 2.593 -3.093 1.00 94.12 88 LEU A CA 1
ATOM 680 C C . LEU A 1 88 ? -7.903 2.788 -3.015 1.00 94.12 88 LEU A C 1
ATOM 682 O O . LEU A 1 88 ? -8.632 1.821 -2.790 1.00 94.12 88 LEU A O 1
ATOM 686 N N . LYS A 1 89 ? -8.363 4.017 -3.225 1.00 92.94 89 LYS A N 1
ATOM 687 C CA . LYS A 1 89 ? -9.787 4.363 -3.225 1.00 92.94 89 LYS A CA 1
ATOM 688 C C . LYS A 1 89 ? -10.090 5.371 -4.317 1.00 92.94 89 LYS A C 1
ATOM 690 O O . LYS A 1 89 ? -9.242 6.201 -4.636 1.00 92.94 89 LYS A O 1
ATOM 695 N N . LEU A 1 90 ? -11.309 5.345 -4.847 1.00 91.31 90 LEU A N 1
ATOM 696 C CA . LEU A 1 90 ? -11.811 6.480 -5.619 1.00 91.31 90 LEU A CA 1
ATOM 697 C C . LEU A 1 90 ? -11.950 7.702 -4.705 1.00 91.31 90 LEU A C 1
ATOM 699 O O . LEU A 1 90 ? -12.379 7.579 -3.556 1.00 91.31 90 LEU A O 1
ATOM 703 N N . VAL A 1 91 ? -11.584 8.877 -5.211 1.00 90.81 91 VAL A N 1
ATOM 704 C CA . VAL A 1 91 ? -11.818 10.135 -4.499 1.00 90.81 91 VAL A CA 1
ATOM 705 C C . VAL A 1 91 ? -13.306 10.460 -4.574 1.00 90.81 91 VAL A C 1
ATOM 707 O O . VAL A 1 91 ? -13.896 10.484 -5.653 1.00 90.81 91 VAL A O 1
ATOM 710 N N . VAL A 1 92 ? -13.911 10.712 -3.414 1.00 89.81 92 VAL A N 1
ATOM 711 C CA . VAL A 1 92 ? -15.317 11.105 -3.296 1.00 89.81 92 VAL A CA 1
ATOM 712 C C . VAL A 1 92 ? -15.376 12.535 -2.776 1.00 89.81 92 VAL A C 1
ATOM 714 O O . VAL A 1 92 ? -14.900 12.832 -1.677 1.00 89.81 92 VAL A O 1
ATOM 717 N N . ASN A 1 93 ? -15.971 13.427 -3.565 1.00 89.56 93 ASN A N 1
ATOM 718 C CA . ASN A 1 93 ? -16.100 14.837 -3.209 1.00 89.56 93 ASN A CA 1
ATOM 719 C C . ASN A 1 93 ? -16.874 15.018 -1.896 1.00 89.56 93 ASN A C 1
ATOM 721 O O . ASN A 1 93 ? -17.850 14.320 -1.633 1.00 89.56 93 ASN A O 1
ATOM 725 N N . GLY A 1 94 ? -16.440 15.983 -1.083 1.00 90.94 94 GLY A N 1
ATOM 726 C CA . GLY A 1 94 ? -17.070 16.290 0.205 1.00 90.94 94 GLY A CA 1
ATOM 727 C C . GLY A 1 94 ? -16.742 15.303 1.330 1.00 90.94 94 GLY A C 1
ATOM 728 O O . GLY A 1 94 ? -17.303 15.426 2.415 1.00 90.94 94 GLY A O 1
ATOM 729 N N . THR A 1 95 ? -15.836 14.345 1.106 1.00 91.25 95 THR A N 1
ATOM 730 C CA . THR A 1 95 ? -15.359 13.432 2.154 1.00 91.25 95 THR A CA 1
ATOM 731 C C . THR A 1 95 ? -14.001 13.867 2.696 1.00 91.25 95 THR A C 1
ATOM 733 O O . THR A 1 95 ? -13.144 14.355 1.960 1.00 91.25 95 THR A O 1
ATOM 736 N N . THR A 1 96 ? -13.791 13.694 4.001 1.00 93.56 96 THR A N 1
ATOM 737 C CA . THR A 1 96 ? -12.483 13.925 4.624 1.00 93.56 96 THR A CA 1
ATOM 738 C C . THR A 1 96 ? -11.546 12.763 4.286 1.00 93.56 96 THR A C 1
ATOM 740 O O . THR A 1 96 ? -11.900 11.616 4.580 1.00 93.56 96 THR A O 1
ATOM 7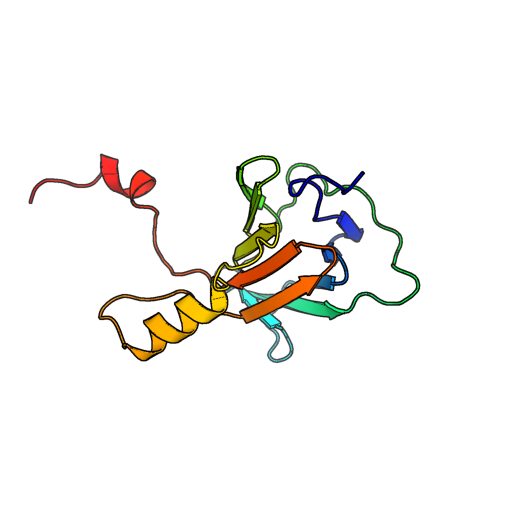43 N N . PRO A 1 97 ? -10.339 13.014 3.742 1.00 93.31 97 PRO A N 1
ATOM 744 C CA . PRO A 1 97 ? -9.378 11.954 3.457 1.00 93.31 97 PRO A CA 1
ATOM 745 C C . PRO A 1 97 ? -9.035 11.129 4.703 1.00 93.31 97 PRO A C 1
ATOM 747 O O . PRO A 1 97 ? -8.831 11.674 5.792 1.00 93.31 97 PRO A O 1
ATOM 750 N N . GLU A 1 98 ? -8.902 9.809 4.541 1.00 95.06 98 GLU A N 1
ATOM 751 C CA . GLU A 1 98 ? -8.597 8.885 5.646 1.00 95.06 98 GLU A CA 1
ATOM 752 C C . GLU A 1 98 ? -7.317 9.288 6.395 1.00 95.06 98 GLU A C 1
ATOM 754 O O . GLU A 1 98 ? -7.276 9.240 7.622 1.00 95.06 98 GLU A O 1
ATOM 759 N N . ALA A 1 99 ? -6.299 9.762 5.676 1.00 95.19 99 ALA A N 1
ATOM 760 C CA . ALA A 1 99 ? -5.058 10.253 6.262 1.00 95.19 99 ALA A CA 1
ATOM 761 C C . ALA A 1 99 ? -5.260 11.451 7.205 1.00 95.19 99 ALA A C 1
ATOM 763 O O . ALA A 1 99 ? -4.613 11.530 8.250 1.00 95.19 99 ALA A O 1
ATOM 764 N N . THR A 1 100 ? -6.171 12.369 6.873 1.00 95.81 100 THR A N 1
ATOM 765 C CA . THR A 1 100 ? -6.511 13.518 7.724 1.00 95.81 100 THR A CA 1
ATOM 766 C C . THR A 1 100 ? -7.169 13.043 9.016 1.00 95.81 100 THR A C 1
ATOM 768 O O . THR A 1 100 ? -6.761 13.447 10.107 1.00 95.81 100 THR A O 1
ATOM 771 N N . THR A 1 101 ? -8.124 12.117 8.913 1.00 96.44 101 THR A N 1
ATOM 772 C CA . THR A 1 101 ? -8.774 11.503 10.077 1.00 96.44 101 THR A CA 1
ATOM 773 C C . THR A 1 101 ? -7.776 10.727 10.939 1.00 96.44 101 THR A C 1
ATOM 775 O O . THR A 1 101 ? -7.766 10.887 12.157 1.00 96.44 101 THR A O 1
ATOM 778 N N . LEU A 1 102 ? -6.888 9.933 10.334 1.00 96.62 102 LEU A N 1
ATOM 779 C CA . LEU A 1 102 ? -5.852 9.187 11.055 1.00 96.62 102 LEU A CA 1
ATOM 780 C C . LEU A 1 102 ? -4.897 10.113 11.816 1.00 96.62 102 LEU A C 1
ATOM 782 O O . LEU A 1 102 ? -4.607 9.849 12.984 1.00 96.62 102 LEU A O 1
ATOM 786 N N . LYS A 1 103 ? -4.454 11.220 11.202 1.00 96.06 103 LYS A N 1
ATOM 787 C CA . LYS A 1 103 ? -3.647 12.250 11.883 1.00 96.06 103 LYS A CA 1
ATOM 788 C C . LYS A 1 103 ? -4.393 12.828 13.086 1.00 96.06 103 LYS A C 1
ATOM 790 O O . LYS A 1 103 ? -3.824 12.909 14.172 1.00 96.06 103 LYS A O 1
ATOM 795 N N . PHE A 1 104 ? -5.672 13.170 12.919 1.00 96.88 104 PHE A N 1
ATOM 796 C CA . PHE A 1 104 ? -6.507 13.660 14.017 1.00 96.88 104 PHE A CA 1
ATOM 797 C C . PHE A 1 104 ? -6.609 12.648 15.167 1.00 96.88 104 PHE A C 1
ATOM 799 O O . PHE A 1 104 ? -6.363 13.017 16.313 1.00 96.88 104 PHE A O 1
ATOM 806 N N . VAL A 1 105 ? -6.917 11.377 14.879 1.00 96.62 105 VAL A N 1
ATOM 807 C CA . VAL A 1 105 ? -7.024 10.327 15.907 1.00 96.62 105 VAL A CA 1
ATOM 808 C C . VAL A 1 105 ? -5.683 10.103 16.606 1.00 96.62 105 VAL A C 1
ATOM 810 O O . VAL A 1 105 ? -5.649 10.035 17.831 1.00 96.62 105 VAL A O 1
ATOM 813 N N . ARG A 1 106 ? -4.565 10.049 15.869 1.00 94.75 106 ARG A N 1
ATOM 814 C CA . ARG A 1 106 ? -3.222 9.891 16.459 1.00 94.75 106 ARG A CA 1
ATOM 815 C C . ARG A 1 106 ? -2.902 11.025 17.437 1.00 94.75 106 ARG A C 1
ATOM 817 O O . ARG A 1 106 ? -2.389 10.760 18.520 1.00 94.75 106 ARG A O 1
ATOM 824 N N . ASN A 1 107 ? -3.295 12.258 17.115 1.00 96.00 107 ASN A N 1
ATOM 825 C CA . ASN A 1 107 ? -3.109 13.422 17.988 1.00 96.00 107 ASN A CA 1
ATOM 826 C C . ASN A 1 107 ? -3.941 13.365 19.281 1.00 96.00 107 ASN A C 1
ATOM 828 O O . ASN A 1 107 ? -3.638 14.086 20.229 1.00 96.00 107 ASN A O 1
ATOM 832 N N . LYS A 1 108 ? -4.970 12.509 19.349 1.00 97.50 108 LYS A N 1
ATOM 833 C CA . LYS A 1 108 ? -5.716 12.235 20.588 1.00 97.50 108 LYS A CA 1
ATOM 834 C C . LYS A 1 108 ? -5.020 11.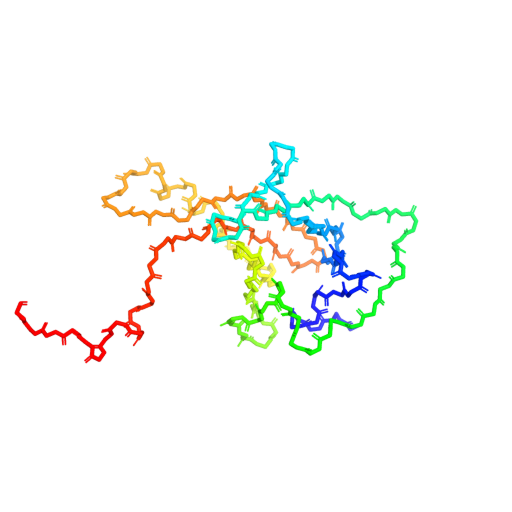239 21.513 1.00 97.50 108 LYS A C 1
ATOM 836 O O . LYS A 1 108 ? -5.509 11.047 22.617 1.00 97.50 108 LYS A O 1
ATOM 841 N N . GLN A 1 109 ? -3.903 10.644 21.084 1.00 95.31 109 GLN A N 1
ATOM 842 C CA . GLN A 1 109 ? -3.105 9.696 21.868 1.00 95.31 109 GLN A CA 1
ATOM 843 C C . GLN A 1 109 ? -3.961 8.574 22.485 1.00 95.31 109 GLN A C 1
ATOM 845 O O . GLN A 1 109 ? -4.016 8.431 23.707 1.00 95.31 109 GLN A O 1
ATOM 850 N N . PRO A 1 110 ? -4.674 7.787 21.657 1.00 96.06 110 PRO A N 1
ATOM 851 C CA . PRO A 1 110 ? -5.453 6.670 22.166 1.00 96.06 110 PRO A CA 1
ATOM 852 C C . PRO A 1 110 ? -4.548 5.633 22.845 1.00 96.06 110 PRO A C 1
ATOM 854 O O . PRO A 1 110 ? -3.371 5.493 22.518 1.00 96.06 110 PRO A O 1
ATOM 857 N N . ASN A 1 111 ? -5.126 4.839 23.743 1.00 96.38 111 ASN A N 1
ATOM 858 C CA . ASN A 1 111 ? -4.439 3.744 24.436 1.00 96.38 111 ASN A CA 1
ATOM 859 C C . ASN A 1 111 ? -4.186 2.500 23.555 1.00 96.38 111 ASN A C 1
ATOM 861 O O . ASN A 1 111 ? -3.734 1.473 24.056 1.00 96.38 111 ASN A O 1
ATOM 865 N N . PHE A 1 112 ? -4.472 2.576 22.254 1.00 92.88 112 PHE A N 1
ATOM 866 C CA . PHE A 1 112 ? -4.215 1.522 21.278 1.00 92.88 112 PHE A CA 1
ATOM 867 C C . PHE A 1 112 ? -3.350 2.046 20.129 1.00 92.88 112 PHE A C 1
ATOM 869 O O . PHE A 1 112 ? -3.319 3.239 19.825 1.00 92.88 112 PHE A O 1
ATOM 876 N N . LYS A 1 113 ? -2.643 1.132 19.458 1.00 93.06 113 LYS A N 1
ATOM 877 C CA . LYS A 1 113 ? -1.787 1.477 18.320 1.00 93.06 113 LYS A CA 1
ATOM 878 C C . LYS A 1 113 ? -2.634 1.873 17.112 1.00 93.06 113 LYS A C 1
ATOM 880 O O . LYS A 1 113 ? -3.517 1.126 16.696 1.00 93.06 113 LYS A O 1
ATOM 885 N N . THR A 1 114 ? -2.310 3.008 16.506 1.00 94.06 114 THR A N 1
ATOM 886 C CA . THR A 1 114 ? -2.844 3.424 15.206 1.00 94.06 114 THR A CA 1
ATOM 887 C C . THR A 1 114 ? -1.809 3.181 14.106 1.00 94.06 114 THR A C 1
ATOM 889 O O . THR A 1 114 ? -0.606 3.203 14.384 1.00 94.06 114 THR A O 1
ATOM 892 N N . PRO A 1 115 ? -2.239 2.920 12.859 1.00 93.75 115 PRO A N 1
ATOM 893 C CA . PRO A 1 115 ? -1.313 2.818 11.741 1.00 93.75 115 PRO A CA 1
ATOM 894 C C . PRO A 1 115 ? -0.615 4.158 11.504 1.00 93.75 115 PRO A C 1
ATOM 896 O O . PRO A 1 115 ? -1.218 5.230 11.597 1.00 93.75 115 PRO A O 1
ATOM 899 N N . GLU A 1 116 ? 0.664 4.085 11.162 1.00 94.44 116 GLU A N 1
ATOM 900 C CA . GLU A 1 116 ? 1.451 5.243 10.763 1.00 94.44 116 GLU A CA 1
ATOM 901 C C . GLU A 1 116 ? 1.326 5.479 9.263 1.00 94.44 116 GLU A C 1
ATOM 903 O O . GLU A 1 116 ? 1.415 4.541 8.476 1.00 94.44 116 GLU A O 1
ATOM 908 N N . ILE A 1 117 ? 1.129 6.735 8.869 1.00 96.81 117 ILE A N 1
ATOM 909 C CA . ILE A 1 117 ? 1.092 7.129 7.462 1.00 96.81 117 ILE A CA 1
ATOM 910 C C . ILE A 1 117 ? 2.528 7.252 6.966 1.00 96.81 117 ILE A C 1
ATOM 912 O O . ILE A 1 117 ? 3.277 8.084 7.469 1.00 96.81 117 ILE A O 1
ATOM 916 N N . LEU A 1 118 ? 2.879 6.433 5.978 1.00 96.44 118 LEU A N 1
ATOM 917 C CA . LEU A 1 118 ? 4.182 6.445 5.316 1.00 96.44 118 LEU A CA 1
ATOM 918 C C . LEU A 1 118 ? 4.179 7.416 4.136 1.00 96.44 118 LEU A C 1
ATOM 920 O O . LEU A 1 118 ? 5.110 8.190 3.950 1.00 96.44 118 LEU A O 1
ATOM 924 N N . HIS A 1 119 ? 3.104 7.392 3.348 1.00 95.75 119 HIS A N 1
ATOM 925 C CA . HIS A 1 119 ? 2.935 8.261 2.192 1.00 95.75 119 HIS A CA 1
ATOM 926 C C . HIS A 1 119 ? 1.453 8.394 1.826 1.00 95.75 119 HIS A C 1
ATOM 928 O O . HIS A 1 119 ? 0.651 7.493 2.090 1.00 95.75 119 HIS A O 1
ATOM 934 N N . GLN A 1 120 ? 1.085 9.509 1.203 1.00 95.25 120 GLN A N 1
ATOM 935 C CA . GLN A 1 120 ? -0.237 9.718 0.625 1.00 95.25 120 GLN A CA 1
ATOM 936 C C . GLN A 1 120 ? -0.101 10.552 -0.644 1.00 95.25 120 GLN A C 1
ATOM 938 O O . GLN A 1 120 ? 0.546 11.596 -0.617 1.00 95.25 120 GLN A O 1
ATOM 943 N N . ILE A 1 121 ? -0.782 10.130 -1.705 1.00 93.69 121 ILE A N 1
ATOM 944 C CA . ILE A 1 121 ? -0.929 10.910 -2.932 1.00 93.69 121 ILE A CA 1
ATOM 945 C C . ILE A 1 121 ? -2.345 10.755 -3.486 1.00 93.69 121 ILE A C 1
ATOM 947 O O . ILE A 1 121 ? -3.006 9.736 -3.269 1.00 93.69 121 ILE A O 1
ATOM 951 N N . GLU A 1 122 ? -2.812 11.768 -4.204 1.00 91.75 122 GLU A N 1
ATOM 952 C CA . GLU A 1 122 ? -4.056 11.725 -4.965 1.00 91.75 122 GLU A CA 1
ATOM 953 C C . GLU A 1 122 ? -3.769 12.103 -6.419 1.00 91.75 122 GLU A C 1
ATOM 955 O O . GLU A 1 122 ? -2.990 13.016 -6.684 1.00 91.75 122 GLU A O 1
ATOM 960 N N . GLY A 1 123 ? -4.376 11.384 -7.359 1.00 85.75 123 GLY A N 1
ATOM 961 C CA . GLY A 1 123 ? -4.160 11.563 -8.794 1.00 85.75 123 GLY A CA 1
ATOM 962 C C . GLY A 1 123 ? -5.144 10.723 -9.601 1.00 85.75 123 GLY A C 1
ATOM 963 O O . GLY A 1 123 ? -5.582 9.666 -9.140 1.00 85.75 123 GLY A O 1
ATOM 964 N N . ASP A 1 124 ? -5.545 11.209 -10.777 1.00 84.56 124 ASP A N 1
ATOM 965 C CA . ASP A 1 124 ? -6.486 10.526 -11.681 1.00 84.56 124 ASP A CA 1
ATOM 966 C C . ASP A 1 124 ? -7.795 10.061 -11.006 1.00 84.56 124 ASP A C 1
ATOM 968 O O . ASP A 1 124 ? -8.328 8.980 -11.277 1.00 84.56 124 ASP A O 1
ATOM 972 N N . GLY A 1 125 ? -8.317 10.874 -10.079 1.00 88.44 125 GLY A N 1
ATOM 973 C CA . GLY A 1 125 ? -9.543 10.571 -9.331 1.00 88.44 125 GLY A CA 1
ATOM 974 C C . GLY A 1 125 ? -9.391 9.453 -8.292 1.00 88.44 125 GLY A C 1
ATOM 975 O O . GLY A 1 125 ? -10.394 8.896 -7.841 1.00 88.44 125 GLY A O 1
ATOM 976 N N . ARG A 1 126 ? -8.158 9.105 -7.907 1.00 91.12 126 ARG A N 1
ATOM 977 C CA . ARG A 1 126 ? -7.838 8.079 -6.905 1.00 91.12 126 ARG A CA 1
ATOM 978 C C . ARG A 1 126 ? -6.991 8.652 -5.785 1.00 91.12 126 ARG A C 1
ATOM 980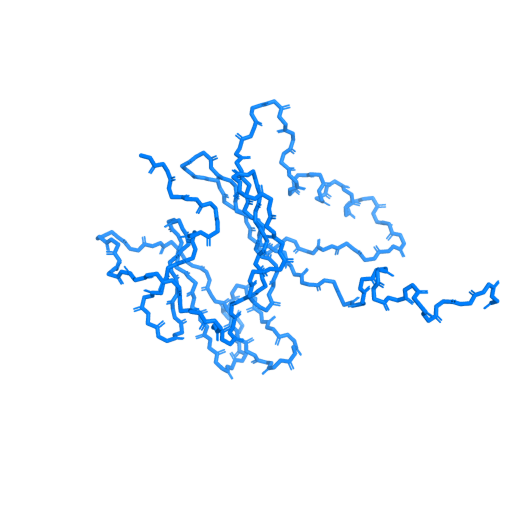 O O . ARG A 1 126 ? -6.159 9.521 -6.016 1.00 91.12 126 ARG A O 1
ATOM 987 N N . SER A 1 127 ? -7.174 8.110 -4.590 1.00 93.50 127 SER A N 1
ATOM 988 C CA . SER A 1 127 ? -6.268 8.299 -3.464 1.00 93.50 127 SER A CA 1
ATOM 989 C C . SER A 1 127 ? -5.483 7.018 -3.214 1.00 93.50 127 SER A C 1
ATOM 991 O O . SER A 1 127 ? -6.028 5.913 -3.278 1.00 93.50 127 SER A O 1
ATOM 993 N N . TYR A 1 128 ? -4.198 7.189 -2.929 1.00 95.38 128 TYR A N 1
ATOM 994 C CA . TYR A 1 128 ? -3.264 6.140 -2.558 1.00 95.38 128 TYR A CA 1
ATOM 995 C C . TYR A 1 128 ? -2.749 6.474 -1.164 1.00 95.38 128 TYR A C 1
ATOM 997 O O . TYR A 1 128 ? -2.167 7.537 -0.945 1.00 95.38 128 TYR A O 1
ATOM 1005 N N . LEU A 1 129 ? -2.981 5.579 -0.212 1.00 97.06 129 LEU A N 1
ATOM 1006 C CA . LEU A 1 129 ? -2.579 5.752 1.176 1.00 97.06 129 LEU A CA 1
ATOM 1007 C C . LEU A 1 129 ? -1.707 4.576 1.607 1.00 97.06 129 LEU A C 1
ATOM 1009 O O . LEU A 1 129 ? -2.182 3.444 1.700 1.00 97.06 129 LEU A O 1
ATOM 1013 N N . PHE A 1 130 ? -0.441 4.862 1.891 1.00 97.56 130 PHE A N 1
ATOM 1014 C CA . PHE A 1 130 ? 0.549 3.895 2.346 1.00 97.56 130 PHE A CA 1
ATOM 1015 C C . PHE A 1 130 ? 0.659 3.969 3.866 1.00 97.56 130 PHE A C 1
ATOM 1017 O O . PHE A 1 130 ? 0.949 5.026 4.432 1.00 97.56 130 PHE A O 1
ATOM 1024 N N . LEU A 1 131 ? 0.406 2.846 4.530 1.00 97.44 131 LEU A N 1
ATOM 1025 C CA . LEU A 1 131 ? 0.331 2.736 5.981 1.00 97.44 131 LEU A CA 1
ATOM 1026 C C . LEU A 1 131 ? 1.279 1.659 6.490 1.00 97.44 131 LEU A C 1
ATOM 1028 O O . LEU A 1 131 ? 1.247 0.524 6.010 1.00 97.44 131 LEU A O 1
ATOM 1032 N N . ARG A 1 132 ? 2.047 1.974 7.534 1.00 95.12 132 ARG A N 1
ATOM 1033 C CA . ARG A 1 132 ? 2.822 0.966 8.254 1.00 95.12 132 ARG A CA 1
ATOM 1034 C C . ARG A 1 132 ? 1.878 -0.056 8.876 1.00 95.12 132 ARG A C 1
ATOM 1036 O O . ARG A 1 132 ? 0.841 0.296 9.448 1.00 95.12 132 ARG A O 1
ATOM 1043 N N . ARG A 1 133 ? 2.247 -1.333 8.775 1.00 90.62 133 ARG A N 1
ATOM 1044 C CA . ARG A 1 133 ? 1.469 -2.424 9.354 1.00 90.62 133 ARG A CA 1
ATOM 1045 C C . ARG A 1 133 ? 1.435 -2.288 10.875 1.00 90.62 133 ARG A C 1
ATOM 1047 O O . ARG A 1 133 ? 2.471 -2.175 11.520 1.00 90.62 133 ARG A O 1
ATOM 1054 N N . VAL A 1 134 ? 0.239 -2.360 11.452 1.00 91.69 134 VAL A N 1
ATOM 1055 C CA . VAL A 1 134 ? 0.087 -2.536 12.900 1.00 91.69 134 VAL A CA 1
ATOM 1056 C C . VAL A 1 134 ? 0.290 -4.024 13.210 1.00 91.69 134 VAL A C 1
ATOM 1058 O O . VAL A 1 134 ? -0.423 -4.851 12.632 1.00 91.69 134 VAL A O 1
ATOM 1061 N N . PRO A 1 135 ? 1.253 -4.402 14.071 1.00 89.12 135 PRO A N 1
ATOM 1062 C CA . PRO A 1 135 ? 1.463 -5.798 14.437 1.00 89.12 135 PRO A CA 1
ATOM 1063 C C . PRO A 1 135 ? 0.229 -6.387 15.121 1.00 89.12 135 PRO A C 1
ATOM 1065 O O . PRO A 1 135 ? -0.344 -5.766 16.016 1.00 89.12 135 PRO A O 1
ATOM 1068 N N . GLY A 1 136 ? -0.160 -7.591 14.711 1.00 89.19 136 GLY A N 1
ATOM 1069 C CA . GLY A 1 136 ? -1.310 -8.297 15.262 1.00 89.19 136 GLY A CA 1
ATOM 1070 C C . GLY A 1 136 ? -1.934 -9.274 14.269 1.00 89.19 136 GLY A C 1
ATOM 1071 O O . GLY A 1 136 ? -1.485 -9.403 13.125 1.00 89.19 136 GLY A O 1
ATOM 1072 N N . ARG A 1 137 ? -2.986 -9.947 14.733 1.00 89.88 137 ARG A N 1
ATOM 1073 C CA . ARG A 1 137 ? -3.895 -10.773 13.929 1.00 89.88 137 ARG A CA 1
ATOM 1074 C C . ARG A 1 137 ? -5.246 -10.075 13.823 1.00 89.88 137 ARG A C 1
ATOM 1076 O O . ARG A 1 137 ? -5.581 -9.266 14.690 1.00 89.88 137 ARG A O 1
ATOM 1083 N N . THR A 1 138 ? -6.004 -10.352 12.767 1.00 90.69 138 THR A N 1
ATOM 1084 C CA . THR A 1 138 ? -7.345 -9.773 12.654 1.00 90.69 138 THR A CA 1
ATOM 1085 C C . THR A 1 138 ? -8.254 -10.363 13.731 1.00 90.69 138 THR A C 1
ATO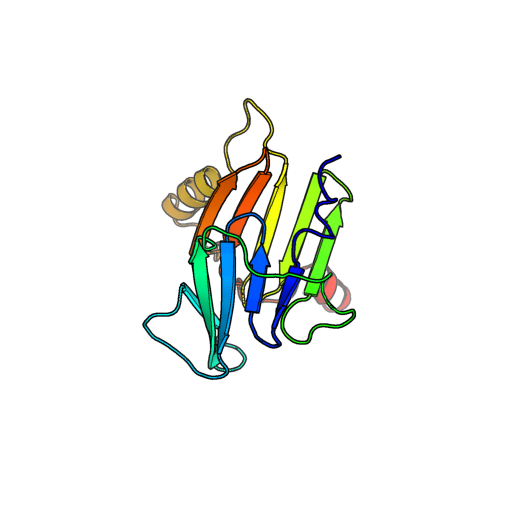M 1087 O O . THR A 1 138 ? -7.998 -11.457 14.241 1.00 90.69 138 THR A O 1
ATOM 1090 N N . LEU A 1 139 ? -9.331 -9.652 14.083 1.00 91.75 139 LEU A N 1
ATOM 1091 C CA . LEU A 1 139 ? -10.328 -10.209 14.996 1.00 91.75 139 LEU A CA 1
ATOM 1092 C C . LEU A 1 139 ? -10.912 -11.506 14.429 1.00 91.75 139 LEU A C 1
ATOM 1094 O O . LEU A 1 139 ? -11.103 -12.439 15.187 1.00 91.75 139 LEU A O 1
ATOM 1098 N N . MET A 1 140 ? -11.111 -11.590 13.110 1.00 90.81 140 MET A N 1
ATOM 1099 C CA . MET A 1 140 ? -11.592 -12.795 12.431 1.00 90.81 140 MET A CA 1
ATOM 1100 C C . MET A 1 140 ? -10.669 -14.000 12.657 1.00 90.81 140 MET A C 1
ATOM 1102 O O . MET A 1 140 ? -11.159 -15.075 12.982 1.00 90.81 140 MET A O 1
ATOM 1106 N N . ASP A 1 141 ? -9.349 -13.812 12.565 1.00 92.19 141 ASP A N 1
ATOM 1107 C CA . ASP A 1 141 ? -8.374 -14.882 12.830 1.00 92.19 141 ASP A CA 1
ATOM 1108 C C . ASP A 1 141 ? -8.312 -15.246 14.319 1.00 92.19 141 ASP A C 1
ATOM 1110 O O . ASP A 1 141 ? -8.063 -16.391 14.693 1.00 92.19 141 ASP A O 1
ATOM 1114 N N . ALA A 1 142 ? -8.480 -14.251 15.193 1.00 93.94 142 ALA A N 1
ATOM 1115 C CA . ALA A 1 142 ? -8.434 -14.448 16.634 1.00 93.94 142 ALA A CA 1
ATOM 1116 C C . ALA A 1 142 ? -9.696 -15.124 17.170 1.00 93.94 142 ALA A C 1
ATOM 1118 O O . ALA A 1 142 ? -9.592 -15.918 18.105 1.00 93.94 142 ALA A O 1
ATOM 1119 N N . TRP A 1 143 ? -10.852 -14.807 16.583 1.00 94.38 143 TRP A N 1
ATOM 1120 C CA . TRP A 1 143 ? -12.182 -15.105 17.105 1.00 94.38 143 TRP A CA 1
ATOM 1121 C C . TRP A 1 143 ? -12.369 -16.567 17.518 1.00 94.38 143 TRP A C 1
ATOM 1123 O O . TRP A 1 143 ? -12.784 -16.786 18.652 1.00 94.38 143 TRP A O 1
ATOM 1133 N N . PRO A 1 144 ? -11.983 -17.576 16.708 1.00 95.00 144 PRO A N 1
ATOM 1134 C CA . PRO A 1 144 ? -12.174 -18.981 17.077 1.00 95.00 144 PRO A CA 1
ATOM 1135 C C . PRO A 1 144 ? -11.368 -19.424 18.305 1.00 95.00 144 PRO A C 1
ATOM 1137 O O . PRO A 1 144 ? -11.664 -20.459 18.890 1.00 95.00 144 PRO A O 1
ATOM 1140 N N . SER A 1 145 ? -10.323 -18.672 18.665 1.00 92.88 145 SER A N 1
ATOM 1141 C CA . SER A 1 145 ? -9.457 -18.949 19.819 1.00 92.88 145 SER A CA 1
ATOM 1142 C C . SER A 1 145 ? -9.802 -18.124 21.058 1.00 92.88 145 SER A C 1
ATOM 1144 O O . SER A 1 145 ? -9.167 -18.313 22.093 1.00 92.88 145 SER A O 1
ATOM 1146 N N . LEU A 1 146 ? -10.746 -17.183 20.952 1.00 92.75 146 LEU A N 1
ATOM 1147 C CA . LEU A 1 146 ? -11.186 -16.392 22.094 1.00 92.75 146 LEU A CA 1
ATOM 1148 C C . LEU A 1 146 ? -12.113 -17.242 22.962 1.00 92.75 146 LEU A C 1
ATOM 1150 O O . LEU A 1 146 ? -13.012 -17.915 22.465 1.00 92.75 146 LEU A O 1
ATOM 1154 N N . ASN A 1 147 ? -11.883 -17.198 24.264 1.00 88.00 147 ASN A N 1
ATOM 1155 C CA . ASN A 1 147 ? -12.774 -17.737 25.275 1.00 88.00 147 ASN A CA 1
ATOM 1156 C C . ASN A 1 147 ? -13.405 -16.573 26.052 1.00 88.00 147 ASN A C 1
ATOM 1158 O O . ASN A 1 147 ? -12.997 -15.420 25.927 1.00 88.00 147 ASN A O 1
ATOM 1162 N N . GLU A 1 148 ? -14.427 -16.878 26.840 1.00 84.00 148 GLU A N 1
ATOM 1163 C CA . GLU A 1 148 ? -15.152 -15.887 27.646 1.00 84.00 148 GLU A CA 1
ATOM 1164 C C . GLU A 1 148 ? -14.396 -15.478 28.929 1.00 84.00 148 GLU A C 1
ATOM 1166 O O . GLU A 1 148 ? -14.932 -14.705 29.721 1.00 84.00 148 GLU A O 1
ATOM 1171 N N . ASN A 1 149 ? -13.171 -15.990 29.132 1.00 57.59 149 ASN A N 1
ATOM 1172 C CA . ASN A 1 149 ? -12.432 -15.955 30.400 1.00 57.59 149 ASN A CA 1
ATOM 1173 C C . ASN A 1 149 ? -11.189 -15.063 30.353 1.00 57.59 149 ASN A C 1
ATOM 1175 O O . ASN A 1 149 ? -10.262 -15.391 29.580 1.00 57.59 149 ASN A O 1
#